Protein AF-A0A0F9CB65-F1 (afdb_monomer_lite)

Organism: NCBI:txid412755

Secondary structure (DSSP, 8-state):
-HHHHHHHHHHHHHTT-HHHHHHHT-THHHHHHHHHHHHHHHHHHHHHHHHHHHHHH-------

Radius of gyration: 22.94 Å; chains: 1; bounding box: 42×24×63 Å

Foldseek 3Di:
DVVVVVVVVVVCLCVLHDPNNVCVPPPVNVVVVVVVVVVVVVVVVVVVVVVVVCVVVPDPPPDD

Structure (mmCIF, N/CA/C/O backbone):
data_AF-A0A0F9CB65-F1
#
_entry.id   AF-A0A0F9CB65-F1
#
loop_
_atom_site.group_PDB
_atom_site.id
_atom_site.type_symbol
_atom_site.label_atom_id
_atom_site.label_alt_id
_atom_site.label_comp_id
_atom_site.label_asym_id
_atom_site.label_entity_id
_atom_site.label_seq_id
_atom_site.pdbx_PDB_ins_code
_atom_site.Cartn_x
_atom_site.Cartn_y
_atom_site.Cartn_z
_atom_site.occupancy
_atom_site.B_iso_or_equiv
_atom_site.auth_seq_id
_atom_site.auth_comp_id
_atom_site.auth_asym_id
_atom_site.auth_atom_id
_atom_site.pdbx_PDB_model_num
ATOM 1 N N . GLU A 1 1 ? -1.792 -8.145 36.683 1.00 78.75 1 GLU A N 1
ATOM 2 C CA . GLU A 1 1 ? -1.080 -7.019 36.036 1.00 78.75 1 GLU A CA 1
ATOM 3 C C . GLU A 1 1 ? -0.834 -7.203 34.531 1.00 78.75 1 GLU A C 1
ATOM 5 O O . GLU A 1 1 ? -1.675 -6.749 33.771 1.00 78.75 1 GLU A O 1
ATOM 10 N N . LEU A 1 2 ? 0.226 -7.873 34.044 1.00 85.19 2 LEU A N 1
ATOM 11 C CA . LEU A 1 2 ? 0.551 -7.887 32.593 1.00 85.19 2 LEU A CA 1
ATOM 12 C C . LEU A 1 2 ? -0.515 -8.533 31.687 1.00 85.19 2 LEU A C 1
ATOM 14 O O . LEU A 1 2 ? -0.877 -7.951 30.668 1.00 85.19 2 LEU A O 1
ATOM 18 N N . LEU A 1 3 ? -1.049 -9.699 32.067 1.00 85.31 3 LEU A N 1
ATOM 19 C CA . LEU A 1 3 ? -2.134 -10.364 31.325 1.00 85.31 3 LEU A CA 1
ATOM 20 C C . LEU A 1 3 ? -3.388 -9.483 31.240 1.00 85.31 3 LEU A C 1
ATOM 22 O O . LEU A 1 3 ? -4.008 -9.385 30.187 1.00 85.31 3 LEU A O 1
ATOM 26 N N . THR A 1 4 ? -3.712 -8.779 32.325 1.00 90.06 4 THR A N 1
ATOM 27 C CA . THR A 1 4 ? -4.830 -7.831 32.391 1.00 90.06 4 THR A CA 1
ATOM 28 C C . THR A 1 4 ? -4.601 -6.629 31.473 1.00 90.06 4 THR A C 1
ATOM 30 O O . THR A 1 4 ? -5.501 -6.238 30.735 1.00 90.06 4 THR A O 1
ATOM 33 N N . SER A 1 5 ? -3.393 -6.061 31.465 1.00 84.62 5 SER A N 1
ATOM 34 C CA . SER A 1 5 ? -3.039 -4.934 30.591 1.00 84.62 5 SER A CA 1
ATOM 35 C C . SER A 1 5 ? -3.040 -5.306 29.107 1.00 84.62 5 SER A C 1
ATOM 37 O O . SER A 1 5 ? -3.456 -4.498 28.272 1.00 84.62 5 SER A O 1
ATOM 39 N N . LEU A 1 6 ? -2.616 -6.527 28.767 1.00 85.94 6 LEU A N 1
ATOM 40 C CA . LEU A 1 6 ? -2.712 -7.057 27.406 1.00 85.94 6 LEU A CA 1
ATOM 41 C C . LEU A 1 6 ? -4.169 -7.247 26.988 1.00 85.94 6 LEU A C 1
ATOM 43 O O . LEU A 1 6 ? -4.548 -6.785 25.915 1.00 85.94 6 LEU A O 1
ATOM 47 N N . HIS A 1 7 ? -4.992 -7.839 27.856 1.00 87.38 7 HIS A N 1
ATOM 48 C CA . HIS A 1 7 ? -6.421 -8.020 27.601 1.00 87.38 7 HIS A CA 1
ATOM 49 C C . HIS A 1 7 ? -7.113 -6.679 27.330 1.00 87.38 7 HIS A C 1
ATOM 51 O O . HIS A 1 7 ? -7.768 -6.503 26.310 1.00 87.38 7 HIS A O 1
ATOM 57 N N . ARG A 1 8 ? -6.842 -5.673 28.166 1.00 84.69 8 ARG A N 1
ATOM 58 C CA . ARG A 1 8 ? -7.394 -4.321 28.008 1.00 84.69 8 ARG A CA 1
ATOM 59 C C . ARG A 1 8 ? -6.911 -3.613 26.740 1.00 84.69 8 ARG A C 1
ATOM 61 O O . ARG A 1 8 ? -7.610 -2.769 26.190 1.00 84.69 8 ARG A O 1
ATOM 68 N N . SER A 1 9 ? -5.693 -3.907 26.289 1.00 84.06 9 SER A N 1
ATOM 69 C CA . SER A 1 9 ? -5.162 -3.362 25.035 1.00 84.06 9 SER A CA 1
ATOM 70 C C . SER A 1 9 ? -5.817 -4.024 23.822 1.00 84.06 9 SER A C 1
ATOM 72 O O . SER A 1 9 ? -6.151 -3.322 22.871 1.00 84.06 9 SER A O 1
ATOM 74 N N . ALA A 1 10 ? -6.064 -5.335 23.882 1.00 84.12 10 ALA A N 1
ATOM 75 C CA . ALA A 1 10 ? -6.813 -6.066 22.864 1.00 84.12 10 ALA A CA 1
ATOM 76 C C . ALA A 1 10 ? -8.267 -5.568 22.762 1.00 84.12 10 ALA A C 1
ATOM 78 O O . ALA A 1 10 ? -8.700 -5.223 21.668 1.00 84.12 10 ALA A O 1
ATOM 7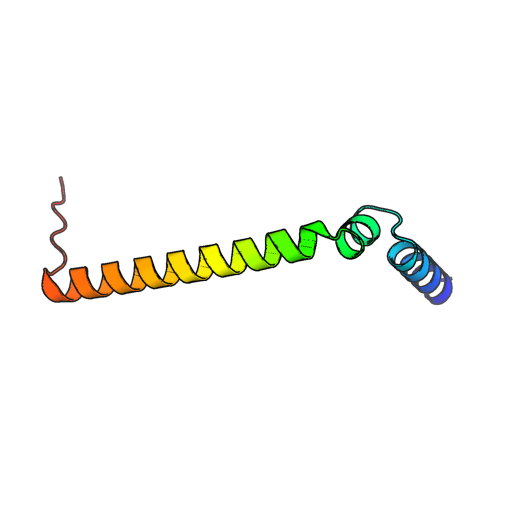9 N N . GLU A 1 11 ? -8.966 -5.389 23.888 1.00 84.62 11 GLU A N 1
ATOM 80 C CA . GLU A 1 11 ? -10.327 -4.819 23.920 1.00 84.62 11 GLU A CA 1
ATOM 81 C C . GLU A 1 11 ? -10.389 -3.407 23.314 1.00 84.62 11 GLU A C 1
ATOM 83 O O . GLU A 1 11 ? -11.342 -3.038 22.625 1.00 84.62 11 GLU A O 1
ATOM 88 N N . ARG A 1 12 ? -9.363 -2.579 23.545 1.00 82.00 12 ARG A N 1
ATOM 89 C CA . ARG A 1 12 ? -9.282 -1.234 22.953 1.00 82.00 12 ARG A CA 1
ATOM 90 C C . ARG A 1 12 ? -9.087 -1.276 21.440 1.00 82.00 12 ARG A C 1
ATOM 92 O O . ARG A 1 12 ? -9.645 -0.434 20.745 1.00 82.00 12 ARG A O 1
ATOM 99 N N . ILE A 1 13 ? -8.316 -2.237 20.935 1.00 83.62 13 ILE A N 1
ATOM 100 C CA . ILE A 1 13 ? -8.141 -2.446 19.493 1.00 83.62 13 ILE A CA 1
ATOM 101 C C . ILE A 1 13 ? -9.455 -2.931 18.872 1.00 83.62 13 ILE A C 1
ATOM 103 O O . ILE A 1 13 ? -9.896 -2.364 17.875 1.00 83.62 13 ILE A O 1
ATOM 107 N N . GLU A 1 14 ? -10.101 -3.918 19.495 1.00 79.50 14 GLU A N 1
ATOM 108 C CA . GLU A 1 14 ? -11.370 -4.494 19.039 1.00 79.50 14 GLU A CA 1
ATOM 109 C C . GLU A 1 14 ? -12.503 -3.458 19.028 1.00 79.50 14 GLU A C 1
ATOM 111 O O . GLU A 1 14 ? -13.248 -3.357 18.060 1.00 79.50 14 GLU A O 1
ATOM 116 N N . SER A 1 15 ? -12.568 -2.592 20.042 1.00 84.12 15 SER A N 1
ATOM 117 C CA . SER A 1 15 ? -13.527 -1.476 20.104 1.00 84.12 15 SER A CA 1
ATOM 118 C C . SER A 1 15 ? -13.182 -0.284 19.198 1.00 84.12 15 SER A C 1
ATOM 120 O O . SER A 1 15 ? -13.860 0.744 19.247 1.00 84.12 15 SER A O 1
ATOM 122 N N . GLY A 1 16 ? -12.122 -0.376 18.388 1.00 81.75 16 GLY A N 1
ATOM 123 C CA . GLY A 1 16 ? -11.726 0.677 17.452 1.00 81.75 16 GLY A CA 1
ATOM 124 C C . GLY A 1 16 ? -11.116 1.921 18.109 1.00 81.75 16 GLY A C 1
ATOM 125 O O . GLY A 1 16 ? -10.996 2.971 17.475 1.00 81.75 16 GLY A O 1
ATOM 126 N N . GLN A 1 17 ? -10.712 1.837 19.378 1.00 82.44 17 GLN A N 1
ATOM 127 C CA . GLN A 1 17 ? -10.122 2.953 20.110 1.00 82.44 17 GLN A CA 1
ATOM 128 C C . GLN A 1 17 ? -8.615 3.090 19.843 1.00 82.44 17 GLN A C 1
ATOM 130 O O . GLN A 1 17 ? -7.857 2.122 19.799 1.00 82.44 17 GLN A O 1
ATOM 135 N N . GLY A 1 18 ? -8.146 4.337 19.735 1.00 80.38 18 GLY A N 1
ATOM 136 C CA . GLY A 1 18 ? -6.746 4.640 19.406 1.00 80.38 18 GLY A CA 1
ATOM 137 C C . GLY A 1 18 ? -6.421 4.449 17.919 1.00 80.38 18 GLY A C 1
ATOM 138 O O . GLY A 1 18 ? -7.273 4.072 17.126 1.00 80.38 18 GLY A O 1
ATOM 139 N N . THR A 1 19 ? -5.190 4.754 17.510 1.00 83.56 19 THR A N 1
ATOM 140 C CA . THR A 1 19 ? -4.771 4.726 16.094 1.00 83.56 19 THR A CA 1
ATOM 141 C C . T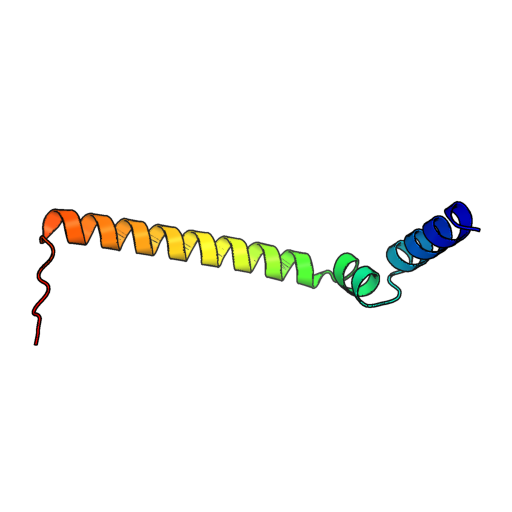HR A 1 19 ? -4.827 3.332 15.477 1.00 83.56 19 THR A C 1
ATOM 143 O O . THR A 1 19 ? -5.305 3.203 14.358 1.00 83.56 19 THR A O 1
ATOM 146 N N . ALA A 1 20 ? -4.408 2.291 16.204 1.00 82.88 20 ALA A N 1
ATOM 147 C CA . ALA A 1 20 ? -4.461 0.910 15.715 1.00 82.88 20 ALA A CA 1
ATOM 148 C C . ALA A 1 20 ? -5.904 0.404 15.549 1.00 82.88 20 ALA A C 1
ATOM 150 O O . ALA A 1 20 ? -6.236 -0.169 14.516 1.00 82.88 20 ALA A O 1
ATOM 151 N N . GLY A 1 21 ? -6.773 0.674 16.530 1.00 83.56 21 GLY A N 1
ATOM 152 C CA . GLY A 1 21 ? -8.191 0.327 16.445 1.00 83.56 21 GLY A CA 1
ATOM 153 C C . GLY A 1 21 ? -8.904 1.080 15.319 1.00 83.56 21 GLY A C 1
ATOM 154 O O . GLY A 1 21 ? -9.652 0.468 14.563 1.00 83.56 21 GLY A O 1
ATOM 155 N N . LYS A 1 22 ? -8.628 2.382 15.154 1.00 84.31 22 LYS A N 1
ATOM 156 C CA . LYS A 1 22 ? -9.170 3.180 14.042 1.00 84.31 22 LYS A CA 1
ATOM 157 C C . LYS A 1 22 ? -8.708 2.665 12.686 1.00 84.31 22 LYS A C 1
ATOM 159 O O . LYS A 1 22 ? -9.528 2.589 11.790 1.00 84.31 22 LYS A O 1
ATOM 164 N N . LEU A 1 23 ? -7.430 2.305 12.552 1.00 83.50 23 LEU A N 1
ATOM 165 C CA . LEU A 1 23 ? -6.870 1.785 11.306 1.00 83.50 23 LEU A CA 1
ATOM 166 C C . LEU A 1 23 ? -7.517 0.449 10.915 1.00 83.50 23 LEU A C 1
ATOM 168 O O . LEU A 1 23 ? -7.971 0.308 9.790 1.00 83.50 23 LEU A O 1
ATOM 172 N N . ILE A 1 24 ? -7.607 -0.505 11.849 1.00 82.94 24 ILE A N 1
ATOM 173 C CA . ILE A 1 24 ? -8.192 -1.836 11.597 1.00 82.94 24 ILE A CA 1
ATOM 174 C C . ILE A 1 24 ? -9.681 -1.753 11.241 1.00 82.94 24 ILE A C 1
ATOM 176 O O . ILE A 1 24 ? -10.160 -2.544 10.434 1.00 82.94 24 ILE A O 1
ATOM 180 N N . ASN A 1 25 ? -10.408 -0.805 11.832 1.00 83.19 25 ASN A N 1
ATOM 181 C CA . ASN A 1 25 ? -11.835 -0.622 11.580 1.00 83.19 25 ASN A CA 1
ATOM 182 C C . ASN A 1 25 ? -12.136 0.363 10.435 1.00 83.19 25 ASN A C 1
ATOM 184 O O . ASN A 1 25 ? -13.309 0.633 10.179 1.00 83.19 25 ASN A O 1
ATOM 188 N N . ASP A 1 26 ? -11.126 0.927 9.761 1.00 84.75 26 A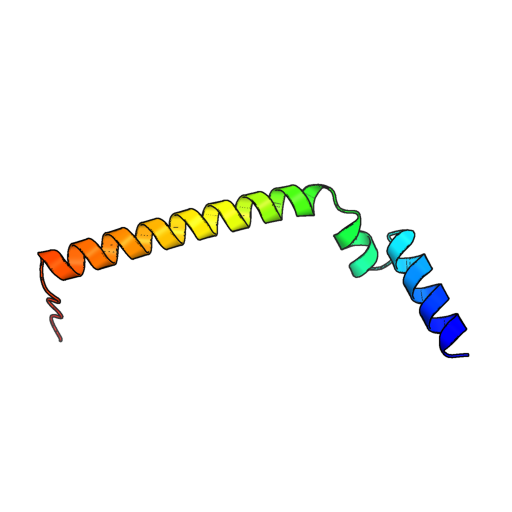SP A N 1
ATOM 189 C CA . ASP A 1 26 ? -11.353 1.862 8.658 1.00 84.75 26 ASP A CA 1
ATOM 190 C C . ASP A 1 26 ? -11.665 1.087 7.368 1.00 84.75 26 ASP A C 1
ATOM 192 O O . ASP A 1 26 ? -10.781 0.404 6.844 1.00 84.75 26 ASP A O 1
ATOM 196 N N . PRO A 1 27 ? -12.882 1.190 6.805 1.00 82.06 27 PRO A N 1
ATOM 197 C CA . PRO A 1 27 ? -13.208 0.517 5.549 1.00 82.06 27 PRO A CA 1
ATOM 198 C C . PRO A 1 27 ? -12.330 0.989 4.380 1.00 82.06 27 PRO A C 1
ATOM 200 O O . PRO A 1 27 ? -12.074 0.211 3.462 1.00 82.06 27 PRO A O 1
ATOM 203 N N . ARG A 1 28 ? -11.802 2.221 4.435 1.00 90.06 28 ARG A N 1
ATOM 204 C CA . ARG A 1 28 ? -10.909 2.768 3.403 1.00 90.06 28 ARG A CA 1
ATOM 205 C C . ARG A 1 28 ? -9.563 2.054 3.364 1.00 90.06 28 ARG A C 1
ATOM 207 O O . ARG A 1 28 ? -8.943 2.012 2.313 1.00 90.06 28 ARG A O 1
ATOM 214 N N . LEU A 1 29 ? -9.133 1.423 4.463 1.00 88.00 29 LEU A N 1
ATOM 215 C CA . LEU A 1 29 ? -7.866 0.688 4.500 1.00 88.00 29 LEU A CA 1
ATOM 216 C C . LEU A 1 29 ? -7.828 -0.439 3.460 1.00 88.00 29 LEU A C 1
ATOM 218 O O . 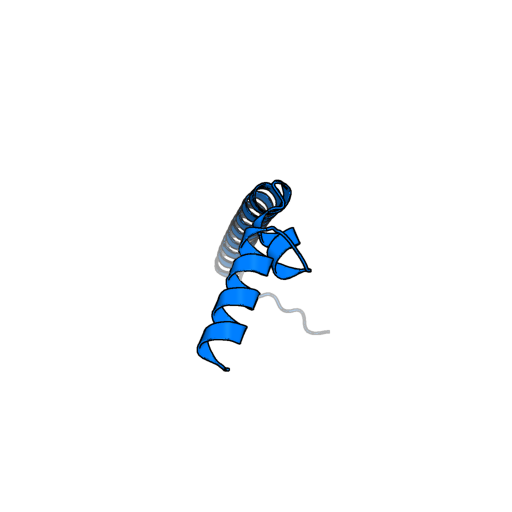LEU A 1 29 ? -6.783 -0.692 2.863 1.00 88.00 29 LEU A O 1
ATOM 222 N N . TYR A 1 30 ? -8.955 -1.127 3.249 1.00 84.50 30 TYR A N 1
ATOM 223 C CA . TYR A 1 30 ? -9.039 -2.170 2.230 1.00 84.50 30 TYR A CA 1
ATOM 224 C C . TYR A 1 30 ? -8.891 -1.579 0.825 1.00 84.50 30 TYR A C 1
ATOM 226 O O . TYR A 1 30 ? -8.127 -2.108 0.020 1.00 84.50 30 TYR A O 1
ATOM 234 N N . GLU A 1 31 ? -9.586 -0.475 0.549 1.00 91.50 31 GLU A N 1
ATOM 235 C CA . GLU A 1 31 ? -9.522 0.231 -0.734 1.00 91.50 31 GLU A CA 1
ATOM 236 C C . GLU A 1 31 ? -8.100 0.732 -1.016 1.00 91.50 31 GLU A C 1
ATOM 238 O O . GLU A 1 31 ? -7.544 0.415 -2.068 1.00 91.50 31 GLU A O 1
ATOM 243 N N . ASP A 1 32 ? -7.472 1.392 -0.040 1.00 92.75 32 ASP A N 1
ATOM 244 C CA . ASP A 1 32 ? -6.093 1.882 -0.121 1.00 92.75 32 ASP A CA 1
ATOM 245 C C . ASP A 1 32 ? -5.099 0.734 -0.358 1.00 92.75 32 ASP A C 1
ATOM 247 O O . ASP A 1 32 ? -4.151 0.863 -1.134 1.00 92.75 32 ASP A O 1
ATOM 251 N N . LEU A 1 33 ? -5.305 -0.423 0.285 1.00 92.81 33 LEU A N 1
ATOM 252 C CA . LEU A 1 33 ? -4.451 -1.595 0.093 1.00 92.81 33 LEU A CA 1
ATOM 253 C C . LEU A 1 33 ? -4.615 -2.189 -1.312 1.00 92.81 33 LEU A C 1
ATOM 255 O O . LEU A 1 33 ? -3.625 -2.545 -1.959 1.00 92.81 33 LEU A O 1
ATOM 259 N N . VAL A 1 34 ? -5.850 -2.288 -1.804 1.00 95.00 34 VAL A N 1
ATOM 260 C CA . VAL A 1 34 ? -6.126 -2.729 -3.177 1.00 95.00 34 VAL A CA 1
ATOM 261 C C . VAL A 1 34 ? -5.482 -1.767 -4.174 1.00 95.00 34 VAL A C 1
ATOM 263 O O . VAL A 1 34 ? -4.799 -2.214 -5.097 1.00 95.00 34 VAL A O 1
ATOM 266 N N . GLU A 1 35 ? -5.606 -0.459 -3.963 1.00 96.69 35 GLU A N 1
ATOM 267 C CA . GLU A 1 35 ? -4.971 0.543 -4.815 1.00 96.69 35 GLU A CA 1
ATOM 268 C C . GLU A 1 35 ? -3.442 0.419 -4.794 1.00 96.69 35 GLU A C 1
ATOM 270 O O . GLU A 1 35 ? -2.814 0.320 -5.851 1.00 96.69 35 GLU A O 1
ATOM 275 N N . ALA A 1 36 ? -2.836 0.340 -3.608 1.00 96.88 36 ALA A N 1
ATOM 276 C CA . ALA A 1 36 ? -1.391 0.215 -3.446 1.00 96.88 36 ALA A CA 1
ATOM 277 C C . ALA A 1 36 ? -0.839 -1.038 -4.143 1.00 96.88 36 ALA A C 1
ATOM 279 O O . ALA A 1 36 ? 0.191 -0.978 -4.820 1.00 96.88 36 ALA A O 1
ATOM 280 N N . THR A 1 37 ? -1.532 -2.176 -4.033 1.00 97.25 37 THR A N 1
ATOM 281 C CA . THR A 1 37 ? -1.130 -3.404 -4.738 1.00 97.25 37 THR A CA 1
ATOM 282 C C . THR A 1 37 ? -1.268 -3.271 -6.259 1.00 97.25 37 THR A C 1
ATOM 284 O O . THR A 1 37 ? -0.409 -3.763 -6.995 1.00 97.25 37 THR A O 1
ATOM 287 N N . GLY A 1 38 ? -2.279 -2.546 -6.748 1.00 97.75 38 GLY A N 1
ATOM 288 C CA . GLY A 1 38 ? -2.428 -2.212 -8.167 1.00 97.75 38 GLY A CA 1
ATOM 289 C C . GLY A 1 38 ? -1.311 -1.302 -8.694 1.00 97.75 38 GLY A C 1
ATOM 290 O O . GLY A 1 38 ? -0.729 -1.566 -9.753 1.00 97.75 38 GLY A O 1
ATOM 291 N N . GLN A 1 39 ? -0.948 -0.267 -7.935 1.00 97.38 39 GLN A N 1
ATOM 292 C CA . GLN A 1 39 ? 0.169 0.624 -8.258 1.00 97.38 39 GLN A CA 1
ATOM 293 C C . GLN A 1 39 ? 1.512 -0.120 -8.238 1.00 97.38 39 GLN A C 1
ATOM 295 O O . GLN A 1 39 ? 2.346 0.075 -9.128 1.00 97.38 39 GLN A O 1
ATOM 300 N N . LEU A 1 40 ? 1.710 -1.027 -7.274 1.00 98.12 40 LEU A N 1
ATOM 301 C CA . LEU A 1 40 ? 2.896 -1.878 -7.210 1.00 98.12 40 LEU A CA 1
ATOM 302 C C . LEU A 1 40 ? 2.995 -2.776 -8.444 1.00 98.12 40 LEU A C 1
ATOM 304 O O . LEU A 1 40 ? 4.047 -2.822 -9.078 1.00 98.12 40 LEU A O 1
ATOM 308 N N . LYS A 1 41 ? 1.900 -3.438 -8.834 1.00 97.69 41 LYS A N 1
ATOM 309 C CA . LYS A 1 41 ? 1.855 -4.252 -10.056 1.00 97.69 41 LYS A CA 1
ATOM 310 C C . LYS A 1 41 ? 2.242 -3.429 -11.287 1.00 97.69 41 LYS A C 1
ATOM 312 O O . LYS A 1 41 ? 3.104 -3.846 -12.052 1.00 97.69 41 LYS A O 1
ATOM 317 N N . THR A 1 42 ? 1.673 -2.235 -11.431 1.00 97.69 42 THR A N 1
ATOM 318 C CA . THR A 1 42 ? 1.968 -1.326 -12.553 1.00 97.69 42 THR A CA 1
ATOM 319 C C . THR A 1 42 ? 3.437 -0.891 -12.565 1.00 97.69 42 THR A C 1
ATOM 321 O O . THR A 1 42 ? 4.079 -0.828 -13.617 1.00 97.69 42 THR A O 1
ATOM 324 N N . THR A 1 43 ? 4.001 -0.623 -11.385 1.00 98.12 43 THR A N 1
ATOM 325 C CA . THR A 1 43 ? 5.427 -0.314 -11.227 1.00 98.12 43 THR A CA 1
ATOM 326 C C . THR A 1 43 ? 6.288 -1.488 -11.681 1.00 98.12 43 THR A C 1
ATOM 328 O O . THR A 1 43 ? 7.220 -1.295 -12.458 1.00 98.12 43 THR A O 1
ATOM 331 N N . LEU A 1 44 ? 5.957 -2.711 -11.258 1.00 97.88 44 LEU A N 1
ATOM 332 C CA . LEU A 1 44 ? 6.682 -3.915 -11.662 1.00 97.88 44 LEU A CA 1
ATOM 333 C C . LEU A 1 44 ? 6.603 -4.152 -13.177 1.00 97.88 44 LEU A C 1
ATOM 335 O O . LEU A 1 44 ? 7.625 -4.432 -13.794 1.00 97.88 44 LEU A O 1
ATOM 339 N N . GLU A 1 45 ? 5.436 -3.969 -13.793 1.00 97.2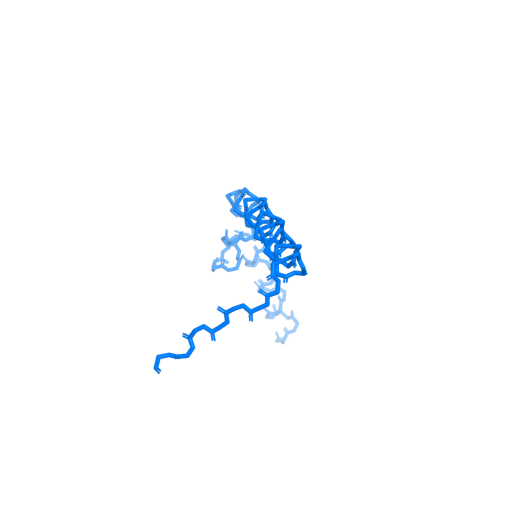5 45 GLU A N 1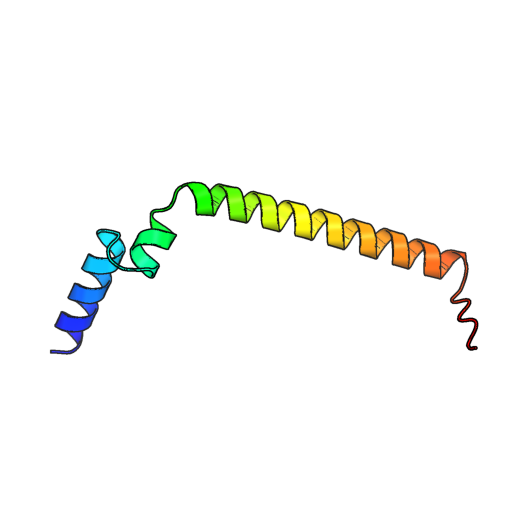
ATOM 340 C CA . GLU A 1 45 ? 5.270 -4.056 -15.253 1.00 97.25 45 GLU A CA 1
ATOM 341 C C . GLU A 1 45 ? 6.105 -2.999 -15.990 1.00 97.25 45 GLU A C 1
ATOM 343 O O . GLU A 1 45 ? 6.704 -3.270 -17.030 1.00 97.25 45 GLU A O 1
ATOM 348 N N . THR A 1 46 ? 6.174 -1.783 -15.449 1.00 96.94 46 THR A N 1
ATOM 349 C CA . THR A 1 46 ? 7.004 -0.711 -16.014 1.00 96.94 46 THR A CA 1
ATOM 350 C C . THR A 1 46 ? 8.483 -1.073 -15.935 1.00 96.94 46 THR A C 1
ATOM 352 O O . THR A 1 46 ? 9.203 -0.919 -16.920 1.00 96.94 46 THR A O 1
ATOM 355 N N . LEU A 1 47 ? 8.935 -1.600 -14.795 1.00 96.75 47 LEU A N 1
ATOM 356 C CA . LEU A 1 47 ? 10.309 -2.072 -14.627 1.00 96.75 47 LEU A CA 1
ATOM 357 C C . LEU A 1 47 ? 10.637 -3.208 -15.602 1.00 96.75 47 LEU A C 1
ATOM 359 O O . LEU A 1 47 ? 11.690 -3.167 -16.229 1.00 96.75 47 LEU A O 1
ATOM 363 N N . GLN A 1 48 ? 9.732 -4.173 -15.786 1.00 96.19 48 GLN A N 1
ATOM 364 C CA . GLN A 1 48 ? 9.901 -5.254 -16.764 1.00 96.19 48 GLN A CA 1
ATOM 365 C C . GLN A 1 48 ? 10.108 -4.705 -18.180 1.00 96.19 48 GLN A C 1
ATOM 367 O O . GLN A 1 48 ? 11.094 -5.045 -18.828 1.00 96.19 48 GLN A O 1
ATOM 372 N N . LYS A 1 49 ? 9.259 -3.771 -18.623 1.00 94.12 49 LYS A N 1
ATOM 373 C CA . LYS A 1 49 ? 9.387 -3.133 -19.945 1.00 94.12 49 LYS A CA 1
ATOM 374 C C . LYS A 1 49 ? 10.694 -2.359 -20.109 1.00 94.12 49 LYS A C 1
ATOM 376 O O . LYS A 1 49 ? 11.277 -2.342 -21.190 1.00 94.12 49 LYS A O 1
ATOM 381 N N . LEU A 1 50 ? 11.152 -1.684 -19.054 1.00 92.94 50 LEU A N 1
ATOM 382 C CA . LEU A 1 50 ? 12.432 -0.975 -19.084 1.00 92.94 50 LEU A CA 1
ATOM 383 C C . LEU A 1 50 ? 13.603 -1.947 -19.233 1.00 92.94 50 LEU A C 1
ATOM 385 O O . LEU A 1 50 ? 14.507 -1.672 -20.017 1.00 92.94 50 LEU A O 1
ATOM 389 N N . LEU A 1 51 ? 13.567 -3.078 -18.526 1.00 91.69 51 LEU A N 1
ATOM 390 C CA . LEU A 1 51 ? 14.586 -4.120 -18.641 1.00 91.69 51 LEU A CA 1
ATOM 391 C C . LEU A 1 51 ? 14.611 -4.735 -20.046 1.00 91.69 51 LEU A C 1
ATOM 393 O O . LEU A 1 51 ? 15.687 -4.861 -20.619 1.00 91.69 51 LEU A O 1
ATOM 397 N N . GLU A 1 52 ? 13.448 -5.034 -20.630 1.00 91.38 52 GLU A N 1
ATOM 398 C CA . GLU A 1 52 ? 13.340 -5.507 -22.021 1.00 91.38 52 GLU A CA 1
ATOM 399 C C . GLU A 1 52 ? 13.944 -4.503 -23.009 1.00 91.38 52 GLU A C 1
ATOM 401 O O . GLU A 1 52 ? 14.706 -4.867 -23.904 1.00 91.38 52 GLU A O 1
ATOM 406 N N . LYS A 1 53 ? 13.648 -3.212 -22.824 1.00 88.44 53 LYS A N 1
ATOM 407 C CA . LYS A 1 53 ? 14.205 -2.153 -23.666 1.00 88.44 53 LYS A CA 1
ATOM 408 C C . LYS A 1 53 ? 15.725 -2.044 -23.520 1.00 88.44 53 LYS A C 1
ATOM 410 O O . LYS A 1 53 ? 16.417 -1.816 -24.507 1.00 88.44 53 LYS A O 1
ATOM 415 N N . TRP A 1 54 ? 16.249 -2.183 -22.303 1.00 88.88 54 TRP A N 1
ATOM 416 C CA . TRP A 1 54 ? 17.690 -2.142 -22.046 1.00 88.88 54 TRP A CA 1
ATOM 417 C C . TRP A 1 54 ? 18.433 -3.329 -22.656 1.00 88.88 54 TRP A C 1
ATOM 419 O O . TRP A 1 54 ? 19.542 -3.137 -23.151 1.00 88.88 54 TRP A O 1
ATOM 429 N N . ASP A 1 55 ? 17.829 -4.518 -22.650 1.00 86.38 55 ASP A N 1
ATOM 430 C CA . ASP A 1 55 ? 18.366 -5.702 -23.328 1.00 86.38 55 ASP A CA 1
ATOM 431 C C . ASP A 1 55 ? 18.414 -5.497 -24.852 1.00 86.38 55 ASP A C 1
ATOM 433 O O . ASP A 1 55 ? 19.431 -5.767 -25.490 1.00 86.38 55 ASP A O 1
ATOM 437 N N . ALA A 1 56 ? 17.354 -4.919 -25.427 1.00 85.44 56 ALA A N 1
ATOM 438 C CA . ALA A 1 56 ? 17.251 -4.689 -26.867 1.00 85.44 56 ALA A CA 1
ATOM 439 C C . ALA A 1 56 ? 18.159 -3.563 -27.397 1.00 85.44 56 ALA A C 1
ATOM 441 O O . ALA A 1 56 ? 18.734 -3.688 -28.478 1.00 85.44 56 ALA A O 1
ATOM 442 N N . GLU A 1 57 ? 18.263 -2.440 -26.680 1.00 81.56 57 GLU A N 1
ATOM 443 C CA . GLU A 1 57 ? 18.980 -1.244 -27.154 1.00 81.56 57 GLU A CA 1
ATOM 444 C C . GLU A 1 57 ? 20.428 -1.163 -26.644 1.00 81.56 57 GLU A C 1
ATOM 446 O O . GLU A 1 57 ? 21.228 -0.387 -27.175 1.00 81.56 57 GLU A O 1
ATOM 451 N N . GLY A 1 58 ? 20.784 -1.964 -25.635 1.00 74.81 58 GLY A N 1
ATOM 452 C CA . GLY A 1 58 ? 22.036 -1.826 -24.904 1.00 74.81 58 GLY A CA 1
ATOM 453 C C . GLY A 1 58 ? 22.079 -0.543 -24.062 1.00 74.81 58 GLY A C 1
ATOM 454 O O . GLY A 1 58 ? 21.457 0.480 -24.354 1.00 74.81 58 GLY A O 1
ATOM 455 N N . VAL A 1 59 ? 22.835 -0.570 -22.965 1.00 78.38 59 VAL A N 1
ATOM 456 C CA . VAL A 1 59 ? 22.938 0.575 -22.049 1.00 78.38 59 VAL A CA 1
ATOM 457 C C . VAL A 1 59 ? 23.792 1.686 -22.680 1.00 78.38 59 VAL A C 1
ATOM 459 O O . VAL A 1 59 ? 25.017 1.673 -22.586 1.00 78.38 59 VAL A O 1
ATOM 462 N N . ASN A 1 60 ? 23.159 2.686 -23.304 1.00 67.31 60 ASN A N 1
ATOM 463 C CA . ASN A 1 60 ? 23.848 3.876 -23.817 1.00 67.31 60 ASN A CA 1
ATOM 464 C C . ASN A 1 60 ? 23.931 4.978 -22.746 1.00 67.31 60 ASN A C 1
ATOM 466 O O . ASN A 1 60 ? 23.225 5.990 -22.797 1.00 67.31 60 ASN A O 1
ATOM 470 N N . LEU A 1 61 ? 24.791 4.781 -21.746 1.00 74.19 61 LEU A N 1
ATOM 471 C CA . LEU A 1 61 ? 25.109 5.821 -20.768 1.00 74.19 61 LEU A CA 1
ATOM 472 C C . LEU A 1 61 ? 26.062 6.838 -21.402 1.00 74.19 61 LEU A C 1
ATOM 474 O O . LEU A 1 61 ? 27.280 6.665 -21.397 1.00 74.19 61 LEU A O 1
ATOM 478 N N . LYS A 1 62 ? 25.506 7.934 -21.931 1.00 65.69 62 LYS A N 1
ATOM 479 C CA . LYS A 1 62 ? 26.294 9.132 -22.248 1.00 65.69 62 LYS A CA 1
ATOM 480 C C . LYS A 1 62 ? 26.707 9.803 -20.939 1.00 65.69 62 LYS A C 1
ATOM 482 O O . LYS A 1 62 ? 25.979 10.647 -20.419 1.00 65.69 62 LYS A O 1
ATOM 487 N N . LEU A 1 63 ? 27.854 9.397 -20.399 1.00 58.34 63 LEU A N 1
ATOM 488 C CA . LEU A 1 63 ? 28.524 10.124 -19.323 1.00 58.34 63 LEU A CA 1
ATOM 489 C C . LEU A 1 63 ? 28.929 11.500 -19.876 1.00 58.34 63 LEU A C 1
ATOM 491 O O . LEU A 1 63 ? 29.648 11.575 -20.874 1.00 58.34 63 LEU A O 1
ATOM 495 N N . LYS A 1 64 ? 28.370 12.564 -19.291 1.00 54.28 64 LYS A N 1
ATOM 496 C CA . LYS A 1 64 ? 28.781 13.951 -19.542 1.00 54.28 64 LYS A CA 1
ATOM 497 C C . LYS A 1 64 ? 29.979 14.309 -18.681 1.00 54.28 64 LYS A C 1
ATOM 499 O O . LYS A 1 64 ? 30.021 13.816 -17.532 1.00 54.28 64 LYS A O 1
#

pLDDT: mean 86.41, std 9.15, range [54.28, 98.12]

Sequence (64 aa):
ELLTSLHRSAERIESGQGTAGKLINDPRLYEDLVEATGQLKTTLETLQKLLEKWDAEGVNLKLK